Protein AF-R8W191-F1 (afdb_monomer_lite)

Secondary structure (DSSP, 8-state):
-PPPPHHHHHHHHHHHHHHHTPEEEEE-TTSS-EEEEEPPPHHHHHHHHHHHHHHHTTSS-HHHHHHHHHHHH-GGGG-HHHHHHTT--SGGGHHHHHS-HHHHHHHHHHHHHHTTSS--SS--------------------------

Radius of gyration: 24.03 Å; chains: 1; bounding box: 56×83×47 Å

Structure (mmCIF, N/CA/C/O backbone):
data_AF-R8W191-F1
#
_entry.id   AF-R8W191-F1
#
loop_
_atom_site.group_PDB
_atom_site.id
_atom_site.type_symbol
_atom_site.label_atom_id
_atom_site.label_alt_id
_atom_site.label_comp_id
_atom_site.label_asym_id
_atom_site.label_entity_id
_atom_site.label_seq_id
_atom_site.pdbx_PDB_ins_code
_atom_site.Cartn_x
_atom_site.Cartn_y
_atom_site.Cartn_z
_atom_site.occupancy
_atom_site.B_iso_or_equiv
_atom_site.auth_seq_id
_atom_site.auth_comp_id
_atom_site.auth_asym_id
_atom_site.auth_atom_id
_atom_site.pdbx_PDB_model_num
ATOM 1 N N . MET A 1 1 ? 33.798 -3.685 -18.010 1.00 43.06 1 MET A N 1
ATOM 2 C CA . MET A 1 1 ? 32.327 -3.651 -17.872 1.00 43.06 1 MET A CA 1
ATOM 3 C C . MET A 1 1 ? 31.751 -4.012 -19.230 1.00 43.06 1 MET A C 1
ATOM 5 O O . MET A 1 1 ? 32.080 -3.329 -20.189 1.00 43.06 1 MET A O 1
ATOM 9 N N . ALA A 1 2 ? 31.022 -5.122 -19.345 1.00 68.88 2 ALA A N 1
ATOM 10 C CA . ALA A 1 2 ? 30.381 -5.506 -20.603 1.00 68.88 2 ALA A CA 1
ATOM 11 C C . ALA A 1 2 ? 29.135 -4.637 -20.837 1.00 68.88 2 ALA A C 1
ATOM 13 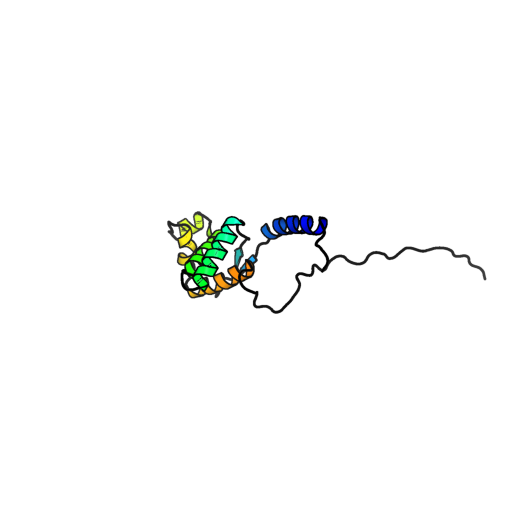O O . ALA A 1 2 ? 28.427 -4.304 -19.886 1.00 68.88 2 ALA A O 1
ATOM 14 N N . GLN A 1 3 ? 28.892 -4.244 -22.086 1.00 72.88 3 GLN A N 1
ATOM 15 C CA . GLN A 1 3 ? 27.701 -3.492 -22.470 1.00 72.88 3 GLN A CA 1
ATOM 16 C C . GLN A 1 3 ? 26.518 -4.460 -22.586 1.00 72.88 3 GLN A C 1
ATOM 18 O O . GLN A 1 3 ? 26.664 -5.552 -23.130 1.00 72.88 3 GLN A O 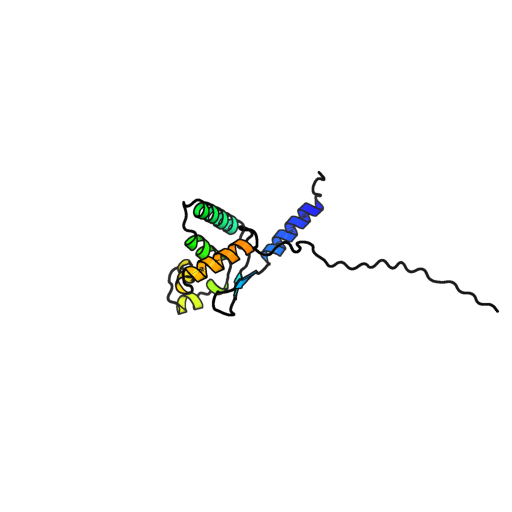1
ATOM 23 N N . ILE A 1 4 ? 25.355 -4.077 -22.055 1.00 77.12 4 ILE A N 1
ATOM 24 C CA . ILE A 1 4 ? 24.130 -4.870 -22.198 1.00 77.12 4 ILE A CA 1
ATOM 25 C C . ILE A 1 4 ? 23.807 -5.056 -23.690 1.00 77.12 4 ILE A C 1
ATOM 27 O O . ILE A 1 4 ? 23.850 -4.090 -24.455 1.00 77.12 4 ILE A O 1
ATOM 31 N N . SER A 1 5 ? 23.526 -6.291 -24.111 1.00 81.56 5 SER A N 1
ATOM 32 C CA . SER A 1 5 ? 23.177 -6.579 -25.504 1.00 81.56 5 SER A CA 1
ATOM 33 C C . SER A 1 5 ? 21.774 -6.065 -25.837 1.00 81.56 5 SER A C 1
ATOM 35 O O . SER A 1 5 ? 20.931 -5.879 -24.956 1.00 81.56 5 SER A O 1
ATOM 37 N N . PHE A 1 6 ? 21.509 -5.845 -27.126 1.00 79.19 6 PHE A N 1
ATOM 38 C CA . PHE A 1 6 ? 20.178 -5.463 -27.599 1.00 79.19 6 PHE A CA 1
ATOM 39 C C . PHE A 1 6 ? 19.119 -6.502 -27.198 1.00 79.19 6 PHE A C 1
ATOM 41 O O . PHE A 1 6 ? 18.071 -6.135 -26.672 1.00 79.19 6 PHE A O 1
ATOM 48 N N . ASP A 1 7 ? 19.438 -7.790 -27.323 1.00 76.31 7 ASP A N 1
ATOM 49 C CA . ASP A 1 7 ? 18.540 -8.880 -26.928 1.00 76.31 7 ASP A CA 1
ATOM 50 C C . ASP A 1 7 ? 18.242 -8.865 -25.424 1.00 76.31 7 ASP A C 1
ATOM 52 O O . AS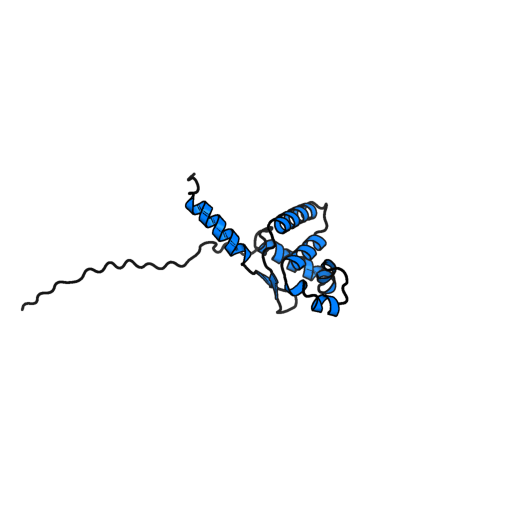P A 1 7 ? 17.097 -9.055 -25.016 1.00 76.31 7 ASP A O 1
ATOM 56 N N . ALA A 1 8 ? 19.230 -8.529 -24.587 1.00 75.62 8 ALA A N 1
ATOM 57 C CA . ALA A 1 8 ? 19.020 -8.361 -23.150 1.00 75.62 8 ALA A CA 1
ATOM 58 C C . ALA A 1 8 ? 18.130 -7.146 -22.818 1.00 75.62 8 ALA A C 1
ATOM 60 O O . ALA A 1 8 ? 17.375 -7.177 -21.844 1.00 75.62 8 ALA A O 1
ATOM 61 N N . LEU A 1 9 ? 18.161 -6.077 -23.624 1.00 74.56 9 LEU A N 1
ATOM 62 C CA . LEU A 1 9 ? 17.249 -4.934 -23.477 1.00 74.56 9 LEU A CA 1
ATOM 63 C C . LEU A 1 9 ? 15.817 -5.275 -23.910 1.00 74.56 9 LEU A C 1
ATOM 65 O O . LEU A 1 9 ? 14.862 -4.861 -23.247 1.00 74.56 9 LEU A O 1
ATOM 69 N N . VAL A 1 10 ? 15.657 -6.052 -24.981 1.00 75.19 10 VAL A N 1
ATOM 70 C CA . VAL A 1 10 ? 14.346 -6.545 -25.429 1.00 75.19 10 VAL A CA 1
ATOM 71 C C . VAL A 1 10 ? 13.757 -7.512 -24.397 1.00 75.19 10 VAL A C 1
ATOM 73 O O . VAL A 1 10 ? 12.596 -7.357 -24.015 1.00 75.19 10 VAL A O 1
ATOM 76 N N . ALA A 1 11 ? 14.566 -8.421 -23.848 1.00 72.50 11 ALA A N 1
ATOM 77 C CA . ALA A 1 11 ? 14.166 -9.304 -22.754 1.00 72.50 11 ALA A CA 1
ATOM 78 C C . ALA A 1 11 ? 13.748 -8.516 -21.500 1.00 72.50 11 ALA A C 1
ATOM 80 O O . ALA A 1 11 ? 12.725 -8.823 -20.892 1.00 72.50 11 ALA A O 1
ATOM 81 N N . LYS A 1 12 ? 14.451 -7.423 -21.158 1.00 70.38 12 LYS A N 1
ATOM 82 C CA . LYS A 1 12 ? 14.037 -6.524 -20.063 1.00 70.38 12 LYS A CA 1
ATOM 83 C C . LYS A 1 12 ? 12.665 -5.892 -20.286 1.00 70.38 12 LYS A C 1
ATOM 85 O O . LYS A 1 12 ? 11.954 -5.643 -19.314 1.00 7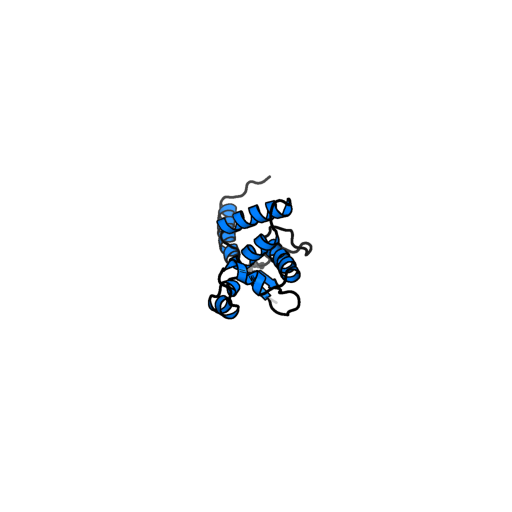0.38 12 LYS A O 1
ATOM 90 N N . ARG A 1 13 ? 12.280 -5.608 -21.532 1.00 69.25 13 ARG A N 1
ATOM 91 C CA . ARG A 1 13 ? 10.938 -5.095 -21.841 1.00 69.25 13 ARG A CA 1
ATOM 92 C C . ARG A 1 13 ? 9.872 -6.165 -21.610 1.00 69.25 13 ARG A C 1
ATOM 94 O O . ARG A 1 13 ? 8.882 -5.871 -20.950 1.00 69.25 13 ARG A O 1
ATOM 101 N N . ALA A 1 14 ? 10.100 -7.384 -22.094 1.00 66.62 14 ALA A N 1
ATOM 102 C CA . ALA A 1 14 ? 9.187 -8.506 -21.877 1.00 66.62 14 ALA A CA 1
ATOM 103 C C . ALA A 1 14 ? 9.038 -8.839 -20.379 1.00 66.62 14 ALA A C 1
ATOM 105 O O . ALA A 1 14 ? 7.923 -9.024 -19.894 1.00 66.62 14 ALA A O 1
ATOM 106 N N . GLN A 1 15 ? 10.140 -8.795 -19.621 1.00 60.03 15 GLN A N 1
ATOM 107 C CA . GLN A 1 15 ? 10.127 -8.980 -18.169 1.00 60.03 15 GLN A CA 1
ATOM 108 C C . GLN A 1 15 ? 9.265 -7.928 -17.462 1.00 60.03 15 GLN A C 1
ATOM 110 O O . GLN A 1 15 ? 8.490 -8.267 -16.576 1.00 60.03 15 GLN A O 1
ATOM 115 N N . ARG A 1 16 ? 9.328 -6.655 -17.881 1.00 61.03 16 ARG A N 1
ATOM 116 C CA . ARG A 1 16 ? 8.474 -5.596 -17.311 1.00 61.03 16 ARG A CA 1
ATOM 117 C C . ARG A 1 16 ? 6.984 -5.848 -17.538 1.00 61.03 16 ARG A C 1
ATOM 119 O O . ARG A 1 16 ? 6.177 -5.508 -16.675 1.00 61.03 16 ARG A O 1
ATOM 126 N N . GLU A 1 17 ? 6.609 -6.419 -18.680 1.00 61.16 17 GLU A N 1
ATOM 127 C CA . GLU A 1 17 ? 5.213 -6.769 -18.962 1.00 61.16 17 GLU A CA 1
ATOM 128 C C . GLU A 1 17 ? 4.752 -7.986 -18.151 1.00 61.16 17 GLU A C 1
ATOM 130 O O . GLU A 1 17 ? 3.641 -7.966 -17.617 1.00 61.16 17 GLU A O 1
ATOM 135 N N . ALA A 1 18 ? 5.613 -8.992 -17.978 1.00 60.66 18 ALA A N 1
ATOM 136 C CA . ALA A 1 18 ? 5.349 -10.142 -17.113 1.00 60.66 18 ALA A CA 1
ATOM 137 C C . ALA A 1 18 ? 5.253 -9.739 -15.629 1.00 60.66 18 ALA A C 1
ATOM 139 O O . ALA A 1 18 ? 4.332 -10.151 -14.925 1.00 60.66 18 ALA A O 1
ATOM 140 N N . ASP A 1 19 ? 6.131 -8.849 -15.165 1.00 60.12 19 ASP A N 1
ATOM 141 C CA . ASP A 1 19 ? 6.121 -8.327 -13.797 1.00 60.12 19 ASP A CA 1
ATOM 142 C C . ASP A 1 19 ? 4.850 -7.533 -13.482 1.00 60.12 19 ASP A C 1
ATOM 144 O O . ASP A 1 19 ? 4.414 -7.506 -12.331 1.00 60.12 19 ASP A O 1
ATOM 148 N N . ARG A 1 20 ? 4.226 -6.903 -14.486 1.00 60.69 20 ARG A N 1
ATOM 149 C CA . ARG A 1 20 ? 2.930 -6.222 -14.329 1.00 60.69 20 ARG A CA 1
ATOM 150 C C . ARG A 1 20 ? 1.803 -7.201 -13.983 1.00 60.69 20 ARG A C 1
ATOM 152 O O . ARG A 1 20 ? 0.828 -6.805 -13.354 1.00 60.69 20 ARG A O 1
ATOM 159 N N . LEU A 1 21 ? 1.933 -8.465 -14.384 1.00 63.44 21 LEU A N 1
ATOM 160 C CA . LEU A 1 21 ? 0.976 -9.531 -14.078 1.00 63.44 21 LEU A CA 1
ATOM 161 C C . LEU A 1 21 ? 1.265 -10.212 -12.734 1.00 63.44 21 LEU A C 1
ATOM 163 O O . LEU A 1 21 ? 0.439 -10.993 -12.260 1.00 63.44 21 LEU A O 1
ATOM 167 N N . LYS A 1 22 ? 2.412 -9.924 -12.104 1.00 71.88 22 LYS A N 1
ATOM 168 C CA . LYS A 1 22 ? 2.786 -10.511 -10.818 1.00 71.88 22 LYS A CA 1
ATOM 169 C C . LYS A 1 22 ? 1.840 -10.012 -9.726 1.00 71.88 22 LYS A C 1
ATOM 171 O O . LYS A 1 22 ? 1.695 -8.809 -9.504 1.00 71.88 22 LYS A O 1
ATOM 176 N N . VAL A 1 23 ? 1.207 -10.963 -9.046 1.00 82.31 23 VAL A N 1
ATOM 177 C CA . VAL A 1 23 ? 0.325 -10.717 -7.903 1.00 82.31 23 VAL A CA 1
ATOM 178 C C . VAL A 1 23 ? 1.085 -11.072 -6.628 1.00 82.31 23 VAL A C 1
ATOM 180 O O . VAL A 1 23 ? 1.566 -12.195 -6.486 1.00 82.31 23 VAL A O 1
ATOM 183 N N . GLY A 1 24 ? 1.222 -10.114 -5.721 1.00 83.88 24 GLY A N 1
ATOM 184 C CA . GLY A 1 24 ? 1.705 -10.307 -4.360 1.00 83.88 24 GLY A CA 1
ATOM 185 C C . GLY A 1 24 ? 0.556 -10.617 -3.409 1.00 83.88 24 GLY A C 1
ATOM 186 O O . GLY A 1 24 ? -0.582 -10.206 -3.639 1.00 83.88 24 GLY A O 1
ATOM 187 N N . LYS A 1 25 ? 0.856 -11.343 -2.333 1.00 89.81 25 LYS A N 1
ATOM 188 C CA . LYS A 1 25 ? -0.069 -11.564 -1.220 1.00 89.81 25 LYS A CA 1
ATOM 189 C C . LYS A 1 25 ? 0.390 -10.704 -0.053 1.00 89.81 25 LYS A C 1
ATOM 191 O O . LYS A 1 25 ? 1.508 -10.890 0.417 1.00 89.81 25 LYS A O 1
ATOM 196 N N . ILE A 1 26 ? -0.450 -9.774 0.381 1.00 90.00 26 ILE A N 1
ATOM 197 C CA . ILE A 1 26 ? -0.199 -8.945 1.560 1.00 90.00 26 ILE A CA 1
ATOM 198 C C . ILE A 1 26 ? -1.028 -9.527 2.707 1.00 90.00 26 ILE A C 1
ATOM 200 O O . ILE A 1 26 ? -2.258 -9.481 2.623 1.00 90.00 26 ILE A O 1
ATOM 204 N N . PRO A 1 27 ? -0.404 -10.139 3.727 1.00 89.19 27 PRO A N 1
ATOM 205 C CA . PRO A 1 27 ? -1.137 -10.712 4.849 1.00 89.19 27 PRO A CA 1
ATOM 206 C C . PRO A 1 27 ? -1.823 -9.604 5.649 1.00 89.19 27 PRO A C 1
ATOM 208 O O . PRO A 1 27 ? -1.286 -8.504 5.774 1.00 89.19 27 PRO A O 1
ATOM 211 N N . VAL A 1 28 ? -3.002 -9.892 6.201 1.00 90.56 28 VAL A N 1
ATOM 212 C CA . VAL A 1 28 ? -3.689 -8.983 7.124 1.00 90.56 28 VAL A CA 1
ATOM 213 C C . VAL A 1 28 ? -3.336 -9.399 8.560 1.00 90.56 28 VAL A C 1
ATOM 215 O O . VAL A 1 28 ? -3.756 -10.473 9.004 1.00 90.56 28 VAL A O 1
ATOM 218 N N . PRO A 1 29 ? -2.566 -8.581 9.305 1.00 85.94 29 PRO A N 1
ATOM 219 C CA . PRO A 1 29 ? -2.177 -8.876 10.681 1.00 85.94 29 PRO A CA 1
ATOM 220 C C . PRO A 1 29 ? -3.363 -9.250 11.575 1.00 85.94 29 PRO A C 1
ATOM 222 O O . PRO A 1 29 ? -4.401 -8.595 11.559 1.00 85.94 29 PRO A O 1
ATOM 225 N N . GLY A 1 30 ? -3.198 -10.298 12.385 1.00 83.19 30 GLY A N 1
ATOM 226 C CA . GLY A 1 30 ? -4.245 -10.771 13.298 1.00 83.19 30 GLY A CA 1
ATOM 227 C C . GLY A 1 30 ? -5.318 -11.654 12.650 1.00 83.19 30 GLY A C 1
ATOM 228 O O . GLY A 1 30 ? -6.228 -12.093 13.349 1.00 83.19 30 GLY A O 1
ATOM 229 N N . THR A 1 31 ? -5.197 -11.960 11.356 1.00 85.69 31 THR A N 1
ATOM 230 C CA . THR A 1 31 ? -6.068 -12.899 10.633 1.00 85.69 31 THR A CA 1
ATOM 231 C C . THR A 1 31 ? -5.235 -13.904 9.831 1.00 85.69 31 THR A C 1
ATOM 233 O O . THR A 1 31 ? -4.037 -13.707 9.637 1.00 85.69 31 THR A O 1
ATOM 236 N N . GLU A 1 32 ? -5.862 -14.981 9.353 1.00 84.19 32 GLU A N 1
ATOM 237 C CA . GLU A 1 32 ? -5.252 -15.899 8.372 1.00 84.19 32 GLU A CA 1
ATOM 238 C C . GLU A 1 32 ? -5.498 -15.446 6.917 1.00 84.19 32 GLU A C 1
ATOM 240 O O . GLU A 1 32 ? -5.126 -16.137 5.965 1.00 84.19 32 GLU A O 1
ATOM 245 N N . ASP A 1 33 ? -6.114 -14.274 6.739 1.00 88.50 33 ASP A N 1
ATOM 246 C CA . ASP A 1 33 ? -6.492 -13.730 5.443 1.00 88.50 33 ASP A CA 1
ATOM 247 C C . ASP A 1 33 ? -5.361 -12.905 4.810 1.00 88.50 33 ASP A C 1
ATOM 249 O O . ASP A 1 33 ? -4.456 -12.379 5.466 1.00 88.50 33 ASP A O 1
ATOM 253 N N . TYR A 1 34 ? -5.422 -12.771 3.486 1.00 89.38 34 TYR A N 1
ATOM 254 C CA . TYR A 1 34 ? -4.485 -11.968 2.707 1.00 89.38 34 TYR A CA 1
ATOM 255 C C . TYR A 1 34 ? -5.200 -11.207 1.593 1.00 89.38 34 TYR A C 1
ATOM 257 O O . TYR A 1 34 ? -6.198 -11.665 1.031 1.00 89.38 34 TYR A O 1
ATOM 265 N N . LEU A 1 35 ? -4.638 -10.059 1.226 1.00 88.25 35 LEU A N 1
ATOM 266 C CA . LEU A 1 35 ? -5.048 -9.287 0.063 1.00 88.25 35 LEU A CA 1
ATOM 267 C C . LEU A 1 35 ? -4.166 -9.617 -1.137 1.00 88.25 35 LEU A C 1
ATOM 269 O O . LEU A 1 35 ? -2.940 -9.697 -1.038 1.00 88.25 35 LEU A O 1
ATOM 273 N N . LEU A 1 36 ? -4.802 -9.794 -2.291 1.00 88.56 36 LEU A N 1
ATOM 274 C CA . LEU A 1 36 ? -4.119 -9.933 -3.569 1.00 88.56 36 LEU A CA 1
ATOM 275 C C . LEU A 1 36 ? -3.810 -8.546 -4.118 1.00 88.56 36 LEU A C 1
ATOM 277 O O . LEU A 1 36 ? -4.724 -7.792 -4.451 1.00 88.56 36 LEU A O 1
ATOM 281 N N . CYS A 1 37 ? -2.527 -8.229 -4.252 1.00 88.88 37 CYS A N 1
ATOM 282 C CA . CYS A 1 37 ? -2.078 -6.923 -4.707 1.00 88.88 37 CYS A CA 1
ATOM 283 C C . CYS A 1 37 ? -1.235 -7.053 -5.981 1.00 88.88 37 CYS A C 1
ATOM 285 O O . CYS A 1 37 ? -0.367 -7.912 -6.103 1.00 88.88 37 CYS A O 1
ATOM 287 N N . ARG A 1 38 ? -1.511 -6.208 -6.968 1.00 87.62 38 ARG A N 1
ATOM 288 C CA . ARG A 1 38 ? -0.832 -6.149 -8.265 1.00 87.62 38 ARG A CA 1
ATOM 289 C C . ARG A 1 38 ? 0.035 -4.908 -8.340 1.00 87.62 38 ARG A C 1
ATOM 291 O O . ARG A 1 38 ? -0.211 -3.923 -7.646 1.00 87.62 38 ARG A O 1
ATOM 298 N N . LYS A 1 39 ? 1.040 -4.935 -9.216 1.00 86.50 39 LYS A N 1
ATOM 299 C CA . LYS A 1 39 ? 1.807 -3.722 -9.505 1.00 86.50 39 LYS A CA 1
ATOM 300 C C . LYS A 1 39 ? 0.889 -2.675 -10.156 1.00 86.50 39 LYS A C 1
ATOM 302 O O . LYS A 1 39 ? 0.236 -2.986 -11.154 1.00 86.50 39 LYS A O 1
ATOM 307 N N . PRO A 1 40 ? 0.852 -1.440 -9.628 1.00 84.75 40 PRO A N 1
ATOM 308 C CA . PRO A 1 40 ? 0.075 -0.365 -10.222 1.00 84.75 40 PRO A CA 1
ATOM 309 C C . PRO A 1 40 ? 0.721 0.093 -11.540 1.00 84.75 40 PRO A C 1
ATOM 311 O O . PRO A 1 40 ? 1.827 -0.320 -11.898 1.00 84.75 40 PRO A O 1
ATOM 314 N N . THR A 1 41 ? 0.032 0.963 -12.283 1.00 84.69 41 THR A N 1
ATOM 315 C CA . THR A 1 41 ? 0.583 1.555 -13.513 1.00 84.69 41 THR A CA 1
ATOM 316 C C . THR A 1 41 ? 1.868 2.334 -13.223 1.00 84.69 41 THR A C 1
ATOM 318 O O . THR A 1 41 ? 2.048 2.846 -12.121 1.00 84.69 41 THR A O 1
ATOM 321 N N . GLU A 1 42 ? 2.756 2.476 -14.212 1.00 82.88 42 GLU A N 1
ATOM 322 C CA . GLU A 1 42 ? 4.039 3.174 -14.021 1.00 82.88 42 GLU A CA 1
ATOM 323 C C . GLU A 1 42 ? 3.855 4.608 -13.499 1.00 82.88 42 GLU A C 1
ATOM 325 O O . GLU A 1 42 ? 4.552 5.021 -12.577 1.00 82.88 42 GLU A O 1
ATOM 330 N N . GLY A 1 43 ? 2.852 5.338 -14.001 1.00 86.31 43 GLY A N 1
ATOM 331 C CA . GLY A 1 43 ? 2.527 6.676 -13.500 1.00 86.31 43 GLY A CA 1
ATOM 332 C C . GLY A 1 43 ? 2.129 6.680 -12.021 1.00 86.31 43 GLY A C 1
ATOM 333 O O . GLY A 1 43 ? 2.622 7.502 -11.253 1.00 86.31 43 GLY A O 1
ATOM 334 N N . LYS A 1 44 ? 1.294 5.725 -11.596 1.00 88.19 44 LYS A N 1
ATOM 335 C CA . LYS A 1 44 ? 0.871 5.605 -10.195 1.00 88.19 44 LYS A CA 1
ATOM 336 C C . LYS A 1 44 ? 1.996 5.090 -9.297 1.00 88.19 44 LYS A C 1
ATOM 338 O O . LYS A 1 44 ? 2.109 5.528 -8.161 1.00 88.19 44 LYS A O 1
ATOM 343 N N . MET A 1 45 ? 2.858 4.217 -9.813 1.00 88.44 45 MET A N 1
ATOM 344 C CA . MET A 1 45 ? 4.063 3.759 -9.125 1.00 88.44 45 MET A CA 1
ATOM 345 C C . MET A 1 45 ? 5.026 4.921 -8.854 1.00 88.44 45 MET A C 1
ATOM 347 O O . MET A 1 45 ? 5.510 5.051 -7.734 1.00 88.44 45 MET A O 1
ATOM 351 N N . MET A 1 46 ? 5.266 5.785 -9.845 1.00 90.06 46 MET A N 1
ATOM 352 C CA . MET A 1 46 ? 6.113 6.974 -9.684 1.00 90.06 46 MET A CA 1
ATOM 353 C C . MET A 1 46 ? 5.519 7.973 -8.689 1.00 90.06 46 MET A C 1
ATOM 355 O O . MET A 1 46 ? 6.239 8.505 -7.846 1.00 90.06 46 MET A O 1
ATOM 359 N N . ASP A 1 47 ? 4.209 8.203 -8.761 1.00 93.06 47 ASP A N 1
ATOM 360 C CA . ASP A 1 47 ? 3.493 9.070 -7.827 1.00 93.06 47 ASP A CA 1
ATOM 361 C C . ASP A 1 47 ? 3.546 8.535 -6.382 1.00 93.06 47 ASP A C 1
ATOM 363 O O . ASP A 1 47 ? 3.924 9.265 -5.463 1.00 93.06 47 ASP A O 1
ATOM 367 N N . LEU A 1 48 ? 3.265 7.242 -6.178 1.00 92.44 48 LEU A N 1
ATOM 368 C CA . LEU A 1 48 ? 3.393 6.583 -4.874 1.00 92.44 48 LEU A CA 1
ATOM 369 C C . LEU A 1 48 ? 4.825 6.660 -4.340 1.00 92.44 48 LEU A C 1
ATOM 371 O O . LEU A 1 48 ? 5.019 6.972 -3.169 1.00 92.44 48 LEU A O 1
ATOM 375 N N . TYR A 1 49 ? 5.829 6.425 -5.188 1.00 91.75 49 TYR A N 1
ATOM 376 C CA . TYR A 1 49 ? 7.232 6.527 -4.794 1.00 91.75 49 TYR A CA 1
ATOM 377 C C . TYR A 1 49 ? 7.606 7.953 -4.367 1.00 91.75 49 TYR A C 1
ATOM 379 O O . TYR A 1 49 ? 8.222 8.146 -3.320 1.00 91.75 49 TYR A O 1
ATOM 387 N N . GLY A 1 50 ? 7.196 8.968 -5.133 1.00 92.44 50 GLY A N 1
ATOM 388 C CA . GLY A 1 50 ? 7.442 10.370 -4.794 1.00 92.44 50 GLY A CA 1
ATOM 389 C C . GLY A 1 50 ? 6.822 10.761 -3.451 1.00 92.44 50 GLY A C 1
ATOM 390 O O . GLY A 1 50 ? 7.496 11.353 -2.603 1.00 92.44 50 GLY A O 1
ATOM 391 N N . ARG A 1 51 ? 5.564 10.370 -3.218 1.00 93.19 51 ARG A N 1
ATOM 392 C CA . ARG A 1 51 ? 4.868 10.636 -1.951 1.00 93.19 51 ARG A CA 1
ATOM 393 C C . ARG A 1 51 ? 5.454 9.843 -0.783 1.00 93.19 51 ARG A C 1
ATOM 395 O O . ARG A 1 51 ? 5.616 10.406 0.297 1.00 93.19 51 ARG A O 1
ATOM 402 N N . PHE A 1 52 ? 5.855 8.591 -1.000 1.00 92.75 52 PHE A N 1
ATOM 403 C CA . PHE A 1 52 ? 6.564 7.781 -0.007 1.00 92.75 52 PHE A CA 1
ATOM 404 C C . PHE A 1 52 ? 7.874 8.448 0.437 1.00 92.75 52 PHE A C 1
ATOM 406 O O . PHE A 1 52 ? 8.141 8.566 1.632 1.00 92.75 52 PHE A O 1
ATOM 413 N N . GLN A 1 53 ? 8.669 8.957 -0.508 1.00 91.12 53 GLN A N 1
ATOM 414 C CA . GLN A 1 53 ? 9.924 9.649 -0.204 1.00 91.12 53 GLN A CA 1
ATOM 415 C C . GLN A 1 53 ? 9.700 10.971 0.548 1.00 91.12 53 GLN A C 1
ATOM 417 O O . GLN A 1 53 ? 10.457 11.286 1.471 1.00 91.12 53 GLN A O 1
ATOM 422 N N . ALA A 1 54 ? 8.654 11.728 0.202 1.00 91.19 54 ALA A N 1
ATOM 423 C CA . ALA A 1 54 ? 8.258 12.926 0.943 1.00 91.19 54 ALA A CA 1
ATOM 424 C C . ALA A 1 54 ? 7.833 12.591 2.385 1.00 91.19 54 ALA A C 1
ATOM 426 O O . ALA A 1 54 ? 8.325 13.201 3.336 1.00 91.19 54 ALA A O 1
ATOM 427 N N . ALA A 1 55 ? 7.003 11.559 2.563 1.00 89.94 55 ALA A N 1
ATOM 428 C CA . ALA A 1 55 ? 6.589 11.077 3.879 1.00 89.94 55 ALA A CA 1
ATOM 429 C C . ALA A 1 55 ? 7.786 10.622 4.728 1.00 89.94 55 ALA A C 1
ATOM 431 O O . ALA A 1 55 ? 7.929 11.035 5.877 1.00 89.94 55 ALA A O 1
ATOM 432 N N . ARG A 1 56 ? 8.722 9.868 4.139 1.00 85.44 56 ARG A N 1
ATOM 433 C CA . ARG A 1 56 ? 9.965 9.443 4.802 1.00 85.44 56 ARG A CA 1
ATOM 434 C C . ARG A 1 56 ? 10.868 10.615 5.203 1.00 85.44 56 ARG A C 1
ATOM 436 O O . ARG A 1 56 ? 11.616 10.507 6.170 1.00 85.44 56 ARG A O 1
ATOM 443 N N . SER A 1 57 ? 10.795 11.727 4.476 1.00 85.62 57 SER A N 1
ATOM 444 C CA . SER A 1 57 ? 11.532 12.961 4.777 1.00 85.62 57 SER A CA 1
ATOM 445 C C . SER A 1 57 ? 10.818 13.845 5.813 1.00 85.62 57 SER A C 1
ATOM 447 O O . SER A 1 57 ? 11.307 14.927 6.131 1.00 85.62 57 SER A O 1
ATOM 449 N N . GLY A 1 58 ? 9.670 13.401 6.339 1.00 81.88 58 GLY A N 1
ATOM 450 C CA . GLY A 1 58 ? 8.881 14.098 7.356 1.00 81.88 58 GLY A CA 1
ATOM 451 C C . GLY A 1 58 ? 7.967 15.201 6.817 1.00 81.88 58 GLY A C 1
ATOM 452 O O . GLY A 1 58 ? 7.405 15.952 7.608 1.00 81.88 58 GLY A O 1
ATOM 453 N N . THR A 1 59 ? 7.815 15.327 5.494 1.00 73.00 59 THR A N 1
ATOM 454 C CA . THR A 1 59 ? 6.990 16.371 4.855 1.00 73.00 59 THR A CA 1
ATOM 455 C C . THR A 1 59 ? 5.667 15.852 4.289 1.00 73.00 59 THR A C 1
ATOM 457 O O . THR A 1 59 ? 4.887 16.637 3.753 1.00 73.00 59 THR A O 1
ATOM 460 N N . GLY A 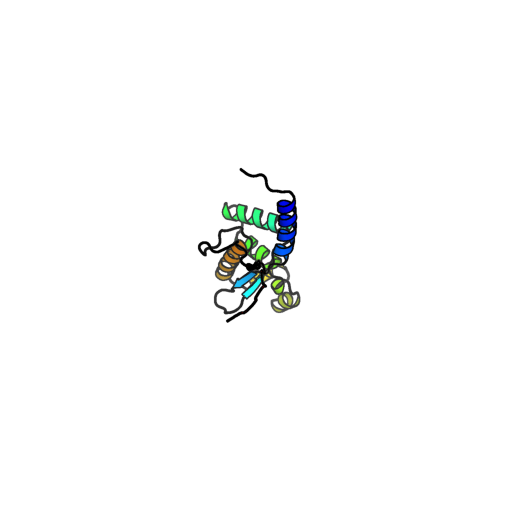1 60 ? 5.395 14.551 4.409 1.00 81.19 60 GLY A N 1
ATOM 461 C CA . GLY A 1 60 ? 4.161 13.909 3.951 1.00 81.19 60 GLY A CA 1
ATOM 462 C C . GLY A 1 60 ? 3.574 12.949 4.986 1.00 81.19 60 GLY A C 1
ATOM 463 O O . GLY A 1 60 ? 4.225 12.617 5.974 1.00 81.19 60 GLY A O 1
ATOM 464 N N . ASP A 1 61 ? 2.348 12.490 4.734 1.00 89.38 61 ASP A N 1
ATOM 465 C CA . ASP A 1 61 ? 1.635 11.535 5.586 1.00 89.38 61 ASP A CA 1
ATOM 466 C C . ASP A 1 61 ? 1.811 10.108 5.052 1.00 89.38 61 ASP A C 1
ATOM 468 O O . ASP A 1 61 ? 1.268 9.751 4.006 1.00 89.38 61 ASP A O 1
ATOM 472 N N . ILE A 1 62 ? 2.583 9.287 5.768 1.00 90.25 62 ILE A N 1
ATOM 473 C CA . ILE A 1 62 ? 2.867 7.911 5.351 1.00 90.25 62 ILE A CA 1
ATOM 474 C C . ILE A 1 62 ? 1.602 7.050 5.295 1.00 90.25 62 ILE A C 1
ATOM 476 O O . ILE A 1 62 ? 1.479 6.229 4.389 1.00 90.25 62 ILE A O 1
ATOM 480 N N . LEU A 1 63 ? 0.639 7.263 6.197 1.00 90.75 63 LEU A N 1
ATOM 481 C CA . LEU A 1 63 ? -0.580 6.459 6.261 1.00 90.75 63 LEU A CA 1
ATOM 482 C C . LEU A 1 63 ? -1.485 6.735 5.063 1.00 90.75 63 LEU A C 1
ATOM 484 O O . LEU A 1 63 ? -2.052 5.799 4.509 1.00 90.75 63 LEU A O 1
ATOM 488 N N . GLN A 1 64 ? -1.548 7.982 4.596 1.00 91.44 64 GLN A N 1
ATOM 489 C CA . GLN A 1 64 ? -2.265 8.313 3.360 1.00 91.44 64 GLN A CA 1
ATOM 490 C C . GLN A 1 64 ? -1.619 7.673 2.125 1.00 91.44 64 GLN A C 1
ATOM 492 O O . GLN A 1 64 ? -2.318 7.246 1.205 1.00 91.44 64 GLN A O 1
ATOM 497 N N . VAL A 1 65 ? -0.284 7.590 2.083 1.00 93.50 65 VAL A N 1
ATOM 498 C CA . VAL A 1 65 ? 0.425 6.906 0.986 1.00 93.50 65 VAL A CA 1
ATOM 499 C C . VAL A 1 65 ? 0.164 5.403 1.027 1.00 93.50 65 VAL A C 1
ATOM 501 O O . VAL A 1 65 ? -0.020 4.789 -0.022 1.00 93.50 65 VAL A O 1
ATOM 504 N N . VAL A 1 66 ? 0.120 4.818 2.224 1.00 93.06 66 VAL A N 1
ATOM 505 C CA . VAL A 1 66 ? -0.230 3.410 2.426 1.00 93.06 66 VAL A CA 1
ATOM 506 C C . VAL A 1 66 ? -1.661 3.126 1.975 1.00 93.06 66 VAL A C 1
ATOM 508 O O . VAL A 1 66 ? -1.861 2.172 1.228 1.00 93.06 66 VAL A O 1
ATOM 511 N N . ASP A 1 67 ? -2.637 3.953 2.355 1.00 93.25 67 ASP A N 1
ATOM 512 C CA . ASP A 1 67 ? -4.042 3.759 1.970 1.00 93.25 67 ASP A CA 1
ATOM 513 C C . ASP A 1 67 ? -4.227 3.797 0.465 1.00 93.25 67 ASP A C 1
ATOM 515 O O . ASP A 1 67 ? -4.839 2.902 -0.116 1.00 93.25 67 ASP A O 1
ATOM 519 N N . ASP A 1 68 ? -3.659 4.819 -0.174 1.00 92.81 68 ASP A N 1
ATOM 520 C CA . ASP A 1 68 ? -3.716 4.963 -1.620 1.00 92.81 68 ASP A CA 1
ATOM 521 C C . ASP A 1 68 ? -2.990 3.798 -2.309 1.00 92.81 68 ASP A C 1
ATOM 523 O O . ASP A 1 68 ? -3.490 3.228 -3.280 1.00 92.81 68 ASP A O 1
ATOM 527 N N . GLY A 1 69 ? -1.845 3.378 -1.770 1.00 92.62 69 GLY A N 1
ATOM 528 C CA . GLY A 1 69 ? -1.115 2.209 -2.239 1.00 92.62 69 GLY A CA 1
ATOM 529 C C . GLY A 1 69 ? -1.957 0.934 -2.178 1.00 92.62 69 GLY A C 1
ATOM 530 O O . GLY A 1 69 ? -2.106 0.256 -3.195 1.00 92.62 69 GLY A O 1
ATOM 531 N N . LEU A 1 70 ? -2.532 0.616 -1.018 1.00 92.25 70 LEU A N 1
ATOM 532 C CA . LEU A 1 70 ? -3.355 -0.578 -0.810 1.00 92.25 70 LEU A CA 1
ATOM 533 C C . LEU A 1 70 ? -4.610 -0.538 -1.684 1.00 92.25 70 LEU A C 1
ATOM 535 O O . LEU A 1 70 ? -4.898 -1.511 -2.379 1.00 92.25 70 LEU A O 1
ATOM 539 N N . TYR A 1 71 ? -5.306 0.599 -1.727 1.00 91.69 71 TYR A N 1
ATOM 540 C CA . TYR A 1 71 ? -6.500 0.768 -2.550 1.00 91.69 71 TYR A CA 1
ATOM 541 C C . TYR A 1 71 ? -6.207 0.511 -4.031 1.00 91.69 71 TYR A C 1
ATOM 543 O O . TYR A 1 71 ? -6.926 -0.238 -4.688 1.00 91.69 71 TYR A O 1
ATOM 551 N N . HIS A 1 72 ? -5.125 1.080 -4.569 1.00 91.00 72 HIS A N 1
ATOM 552 C CA . HIS A 1 72 ? -4.805 0.955 -5.991 1.00 91.00 72 HIS A CA 1
ATOM 553 C C . HIS A 1 72 ? -4.129 -0.358 -6.376 1.00 91.00 72 HIS A C 1
ATOM 555 O O . HIS A 1 72 ? -4.257 -0.779 -7.527 1.00 91.00 72 HIS A O 1
ATOM 561 N N . CYS A 1 73 ? -3.414 -1.000 -5.454 1.00 90.06 73 CYS A N 1
ATOM 562 C CA . CYS A 1 73 ? -2.749 -2.264 -5.738 1.00 90.06 73 CYS A CA 1
ATOM 563 C C . CYS A 1 73 ? -3.691 -3.457 -5.557 1.00 90.06 73 CYS A C 1
ATOM 565 O O . CYS A 1 73 ? -3.521 -4.451 -6.258 1.00 90.06 73 CYS A O 1
ATOM 567 N N . CYS A 1 74 ? -4.684 -3.387 -4.668 1.00 90.50 74 CYS A N 1
ATOM 568 C CA . CYS A 1 74 ? -5.504 -4.542 -4.312 1.00 90.50 74 CYS A CA 1
ATOM 569 C C . CYS A 1 74 ? -6.953 -4.359 -4.811 1.00 90.50 74 CYS A C 1
ATOM 571 O O . CYS A 1 74 ? -7.760 -3.651 -4.212 1.00 90.50 74 CYS A O 1
ATOM 573 N N . GLU A 1 75 ? -7.302 -5.024 -5.921 1.00 86.50 75 GLU A N 1
ATOM 574 C CA . GLU A 1 75 ? -8.601 -4.878 -6.617 1.00 86.50 75 GLU A CA 1
ATOM 575 C C . GLU A 1 75 ? -9.810 -5.205 -5.726 1.00 86.50 75 GLU A C 1
ATOM 577 O O . GLU A 1 75 ? -10.880 -4.624 -5.891 1.00 86.50 75 GLU A O 1
ATOM 582 N N . GLN A 1 76 ? -9.630 -6.090 -4.741 1.00 86.62 76 GLN A N 1
ATOM 583 C CA . GLN A 1 76 ? -10.665 -6.467 -3.773 1.00 86.62 76 GLN A CA 1
ATOM 584 C C . GLN A 1 76 ? -11.180 -5.264 -2.966 1.00 86.62 76 GLN A C 1
ATOM 586 O O . GLN A 1 76 ? -12.357 -5.216 -2.623 1.00 86.62 76 GLN A O 1
ATOM 591 N N . LEU A 1 77 ? -10.319 -4.276 -2.699 1.00 87.19 77 LEU A N 1
ATOM 592 C CA . LEU A 1 77 ? -10.678 -3.062 -1.960 1.00 87.19 77 LEU A CA 1
ATOM 593 C C . LEU A 1 77 ? -11.419 -2.037 -2.831 1.00 87.19 77 LEU A C 1
ATOM 595 O O . LEU A 1 77 ? -12.005 -1.094 -2.310 1.00 87.19 77 LEU A O 1
ATOM 599 N N . GLN A 1 78 ? -11.418 -2.213 -4.154 1.00 87.62 78 GLN A N 1
ATOM 600 C CA . GLN A 1 78 ? -12.092 -1.316 -5.095 1.00 87.62 78 GLN A CA 1
ATOM 601 C C . GLN A 1 78 ? -13.535 -1.748 -5.393 1.00 87.62 78 GLN A C 1
ATOM 603 O O . GLN A 1 78 ? -14.234 -1.051 -6.132 1.00 87.62 78 GLN A O 1
ATOM 608 N N . ASP A 1 79 ? -13.993 -2.878 -4.839 1.00 87.25 79 ASP A N 1
ATOM 609 C CA . ASP A 1 79 ? -15.327 -3.409 -5.115 1.00 87.25 79 ASP A CA 1
ATOM 610 C C . ASP A 1 79 ? -16.416 -2.423 -4.633 1.00 87.25 79 ASP A C 1
ATOM 612 O O . ASP A 1 79 ? -16.489 -2.102 -3.439 1.00 87.25 79 ASP A O 1
ATOM 616 N N . PRO A 1 80 ? -17.300 -1.937 -5.527 1.00 84.62 80 PRO A N 1
ATOM 617 C CA . PRO A 1 80 ? -18.379 -1.036 -5.140 1.00 84.62 80 PRO A CA 1
ATOM 618 C C . PRO A 1 80 ? -19.322 -1.650 -4.098 1.00 84.62 80 PRO A C 1
ATOM 620 O O . PRO A 1 80 ? -19.820 -0.914 -3.249 1.00 84.62 80 PRO A O 1
ATOM 623 N N . LYS A 1 81 ? -19.526 -2.974 -4.102 1.00 87.56 81 LYS A N 1
ATOM 624 C CA . LYS A 1 81 ? -20.356 -3.664 -3.104 1.00 87.56 81 LYS A CA 1
ATOM 625 C C . LYS A 1 81 ? -19.727 -3.625 -1.722 1.00 87.56 81 LYS A C 1
ATOM 627 O O . LYS A 1 81 ? -20.441 -3.444 -0.742 1.00 87.56 81 LYS A O 1
ATOM 632 N N . LEU A 1 82 ? -18.403 -3.783 -1.644 1.00 86.25 82 LEU A N 1
ATOM 633 C CA . LEU A 1 82 ? -17.670 -3.657 -0.386 1.00 86.25 82 LEU A CA 1
ATOM 634 C C . LEU A 1 82 ? -17.851 -2.247 0.170 1.00 86.25 82 LEU A C 1
ATOM 636 O O . LEU A 1 82 ? -18.234 -2.090 1.325 1.00 86.25 82 LEU A O 1
ATOM 640 N N . ARG A 1 83 ? -17.653 -1.234 -0.678 1.00 86.81 83 ARG A N 1
ATOM 641 C CA . ARG A 1 83 ? -17.796 0.173 -0.302 1.00 86.81 83 ARG A CA 1
ATOM 642 C C . ARG A 1 83 ? -19.211 0.522 0.174 1.00 86.81 83 ARG A C 1
ATOM 644 O O . ARG A 1 83 ? -19.361 1.220 1.174 1.00 86.81 83 ARG A O 1
ATOM 651 N N . GLU A 1 84 ? -20.239 0.024 -0.511 1.00 88.69 84 GLU A N 1
ATOM 652 C CA . GLU A 1 84 ? -21.635 0.176 -0.083 1.00 88.69 84 GLU A CA 1
ATOM 653 C C . GLU A 1 84 ? -21.901 -0.521 1.256 1.00 88.69 84 GLU A C 1
ATOM 655 O O . GLU A 1 84 ? -22.544 0.063 2.126 1.00 88.69 84 GLU A O 1
ATOM 660 N N . ALA A 1 85 ? -21.367 -1.731 1.454 1.00 88.94 85 ALA A N 1
ATOM 661 C CA . ALA A 1 85 ? -21.549 -2.498 2.685 1.00 88.94 85 ALA A CA 1
ATOM 662 C C . ALA A 1 85 ? -20.923 -1.818 3.913 1.00 88.94 85 ALA A C 1
ATOM 664 O O . ALA A 1 85 ? -21.499 -1.872 4.998 1.00 88.94 85 ALA A O 1
ATOM 665 N N . ILE A 1 86 ? -19.779 -1.151 3.744 1.00 89.00 86 ILE A N 1
ATOM 666 C CA . ILE A 1 86 ? -19.115 -0.391 4.818 1.00 89.00 86 ILE A CA 1
ATOM 667 C C . ILE A 1 86 ? -19.593 1.068 4.915 1.00 89.00 86 ILE A C 1
ATOM 669 O O . ILE A 1 86 ? -19.168 1.793 5.810 1.00 89.00 86 ILE A O 1
ATOM 673 N N . GLY A 1 87 ? -20.475 1.517 4.013 1.00 88.25 87 GLY A N 1
ATOM 674 C CA . GLY A 1 87 ? -21.060 2.862 4.036 1.00 88.25 87 GLY A CA 1
ATOM 675 C C . GLY A 1 87 ? -20.087 3.995 3.691 1.00 88.25 87 GLY A C 1
ATOM 676 O O . GLY A 1 87 ? -20.333 5.149 4.045 1.00 88.25 87 GLY A O 1
ATOM 677 N N . VAL A 1 88 ? -18.985 3.689 3.008 1.00 89.12 88 VAL A N 1
ATOM 678 C CA . VAL A 1 88 ? -17.957 4.670 2.648 1.00 89.12 88 VAL A CA 1
ATOM 679 C C . VAL A 1 88 ? -18.332 5.387 1.349 1.00 89.12 88 VAL A C 1
ATOM 681 O O . VAL A 1 88 ? -18.732 4.767 0.366 1.00 89.12 88 VAL A O 1
ATOM 684 N N . LYS A 1 89 ? -18.191 6.716 1.317 1.00 83.25 89 LYS A N 1
ATOM 685 C CA . LYS A 1 89 ? -18.490 7.521 0.121 1.00 83.25 89 LYS A CA 1
ATOM 686 C C . LYS A 1 89 ? -17.261 7.731 -0.763 1.00 83.25 89 LYS A C 1
ATOM 688 O O . LYS A 1 89 ? -17.375 7.632 -1.986 1.00 83.25 89 LYS A O 1
ATOM 693 N N . ASP A 1 90 ? -16.109 8.017 -0.158 1.00 85.56 90 ASP A N 1
ATOM 694 C CA . ASP A 1 90 ? -14.853 8.222 -0.877 1.00 85.56 90 ASP A CA 1
ATOM 695 C C . ASP A 1 90 ? -14.113 6.884 -1.068 1.00 85.56 90 ASP A C 1
ATOM 697 O O . ASP A 1 90 ? -13.868 6.188 -0.087 1.00 85.56 90 ASP A O 1
ATOM 701 N N . PRO A 1 91 ? -13.741 6.496 -2.302 1.00 82.88 91 PRO A N 1
ATOM 702 C CA . PRO A 1 91 ? -12.825 5.384 -2.564 1.00 82.88 91 PRO A CA 1
ATOM 703 C C . PRO A 1 91 ? -11.677 5.209 -1.556 1.00 82.88 91 PRO A C 1
ATOM 705 O O . PRO A 1 91 ? -11.450 4.093 -1.085 1.00 82.88 91 PRO A O 1
ATOM 708 N N . LEU A 1 92 ? -10.975 6.293 -1.214 1.00 85.88 92 LEU A N 1
ATOM 709 C CA . LEU A 1 92 ? -9.745 6.233 -0.419 1.00 85.88 92 LEU A CA 1
ATOM 710 C C . LEU A 1 92 ? -10.000 6.006 1.075 1.00 85.88 92 LEU A C 1
ATOM 712 O O . LEU A 1 92 ? -9.120 5.509 1.772 1.00 85.88 92 LEU A O 1
ATOM 716 N N . ASP A 1 93 ? -11.222 6.252 1.545 1.00 89.50 93 ASP A N 1
ATOM 717 C CA . ASP A 1 93 ? -11.627 5.981 2.927 1.00 89.50 93 ASP A CA 1
ATOM 718 C C . ASP A 1 93 ? -11.913 4.488 3.176 1.00 89.50 93 ASP A C 1
ATOM 720 O O . ASP A 1 93 ? -12.108 4.070 4.318 1.00 89.50 93 ASP A O 1
ATOM 724 N N . THR A 1 94 ? -11.902 3.653 2.129 1.00 90.94 94 THR A N 1
ATOM 725 C CA . THR A 1 94 ? -12.169 2.209 2.241 1.00 90.94 94 THR A CA 1
ATOM 726 C C . THR A 1 94 ? -11.148 1.511 3.141 1.00 90.94 94 THR A C 1
ATOM 728 O O . THR A 1 94 ? -11.521 0.702 3.986 1.00 90.94 94 THR A O 1
ATOM 731 N N . VAL A 1 95 ? -9.858 1.834 2.994 1.00 91.69 95 VAL A N 1
ATOM 732 C CA . VAL A 1 95 ? -8.778 1.203 3.773 1.00 91.69 95 VAL A CA 1
ATOM 733 C C . VAL A 1 95 ? -8.821 1.629 5.250 1.00 91.69 95 VAL A C 1
ATOM 735 O O . VAL A 1 95 ? -8.846 0.740 6.105 1.00 91.69 95 VAL A O 1
ATOM 738 N N . PRO A 1 96 ? -8.922 2.934 5.583 1.00 92.06 96 PRO A N 1
ATOM 739 C CA . PRO A 1 96 ? -9.144 3.391 6.957 1.00 92.06 96 PRO A CA 1
ATOM 740 C C . PRO A 1 96 ? -10.398 2.840 7.637 1.00 92.06 96 PRO A C 1
ATOM 742 O O . PRO A 1 96 ? -10.401 2.683 8.854 1.00 92.06 96 PRO A O 1
ATOM 745 N N . ALA A 1 97 ? -11.471 2.591 6.882 1.00 91.56 97 ALA A N 1
ATOM 746 C CA . ALA A 1 97 ? -12.721 2.076 7.437 1.00 91.56 97 ALA A CA 1
ATOM 747 C C . ALA A 1 97 ? -12.653 0.580 7.785 1.00 91.56 97 ALA A C 1
ATOM 749 O O . ALA A 1 97 ? -13.395 0.122 8.652 1.00 91.56 97 ALA A O 1
ATOM 750 N N . LEU A 1 98 ? -11.785 -0.177 7.107 1.00 89.38 98 LEU A N 1
ATOM 751 C CA . LEU A 1 98 ? -11.637 -1.623 7.288 1.00 89.38 98 LEU A CA 1
ATOM 752 C C . LEU A 1 98 ? -10.558 -1.997 8.306 1.00 89.38 98 LEU A C 1
ATOM 754 O O . LEU A 1 98 ? -10.714 -2.983 9.022 1.00 89.38 98 LEU A O 1
ATOM 758 N N . PHE A 1 99 ? -9.467 -1.234 8.359 1.00 92.12 99 PHE A N 1
ATOM 759 C CA . PHE A 1 99 ? -8.277 -1.584 9.129 1.00 92.12 99 PHE A CA 1
ATOM 760 C C . PHE A 1 99 ? -7.862 -0.448 10.063 1.00 92.12 99 PHE A C 1
ATOM 762 O O . PHE A 1 99 ? -7.919 0.732 9.708 1.00 92.12 99 PHE A O 1
ATOM 769 N N . ASP A 1 100 ? -7.391 -0.806 11.256 1.00 92.56 100 ASP A N 1
ATOM 770 C CA . ASP A 1 100 ? -6.840 0.159 12.202 1.00 92.56 100 ASP A CA 1
ATOM 771 C C . ASP A 1 100 ? -5.436 0.640 11.785 1.00 92.56 100 ASP A C 1
ATOM 773 O O . ASP A 1 100 ? -4.807 0.121 10.859 1.00 92.56 100 ASP A O 1
ATOM 777 N N . ILE A 1 101 ? -4.940 1.682 12.458 1.00 92.50 101 ILE A N 1
ATOM 778 C CA . ILE A 1 101 ? -3.653 2.311 12.122 1.00 92.50 101 ILE A CA 1
ATOM 779 C C . ILE A 1 101 ? -2.476 1.311 12.177 1.00 92.50 101 ILE A C 1
ATOM 781 O O . ILE A 1 101 ? -1.717 1.268 11.208 1.00 92.50 101 ILE A O 1
ATOM 785 N N . PRO A 1 102 ? -2.300 0.492 13.238 1.00 91.88 102 PRO A N 1
ATOM 786 C CA . PRO A 1 102 ? -1.201 -0.477 13.300 1.00 91.88 102 PRO A CA 1
ATOM 787 C C . PRO A 1 102 ? -1.256 -1.547 12.201 1.00 91.88 102 PRO A C 1
ATOM 789 O O . PRO A 1 102 ? -0.219 -1.916 11.641 1.00 91.88 102 PRO A O 1
ATOM 792 N N . THR A 1 103 ? -2.456 -2.032 11.866 1.00 92.56 103 THR A N 1
ATOM 793 C CA . THR A 1 103 ? -2.647 -3.010 10.786 1.00 92.56 103 THR A CA 1
ATOM 794 C C . THR A 1 103 ? -2.253 -2.398 9.449 1.00 92.56 103 THR A C 1
ATOM 796 O O . THR A 1 103 ? -1.494 -3.002 8.690 1.00 92.56 103 THR A O 1
ATOM 799 N N . ARG A 1 104 ? -2.694 -1.162 9.189 1.00 92.88 104 ARG A N 1
ATOM 800 C CA . ARG A 1 104 ? -2.356 -0.415 7.971 1.00 92.88 104 ARG A CA 1
ATOM 801 C C . ARG A 1 104 ? -0.859 -0.179 7.847 1.00 92.88 104 ARG A C 1
ATOM 803 O O . ARG A 1 104 ? -0.313 -0.445 6.786 1.00 92.88 104 ARG A O 1
ATOM 810 N N . ASP A 1 105 ? -0.186 0.249 8.911 1.00 91.94 105 ASP A N 1
ATOM 811 C CA . ASP A 1 105 ? 1.269 0.455 8.908 1.00 91.94 105 ASP A CA 1
ATOM 812 C C . ASP A 1 105 ? 2.031 -0.831 8.537 1.00 91.94 105 ASP A C 1
ATOM 814 O O . ASP A 1 105 ? 2.884 -0.829 7.646 1.00 91.94 105 ASP A O 1
ATOM 818 N N . THR A 1 106 ? 1.639 -1.960 9.135 1.00 92.56 106 THR A N 1
ATOM 819 C CA . THR A 1 106 ? 2.249 -3.269 8.856 1.00 92.56 106 THR A CA 1
ATOM 820 C C . THR A 1 106 ? 2.028 -3.696 7.402 1.00 92.56 106 THR A C 1
ATOM 822 O O . THR A 1 106 ? 2.989 -3.992 6.686 1.00 92.56 106 THR A O 1
ATOM 825 N N . MET A 1 107 ? 0.776 -3.656 6.933 1.00 93.44 107 MET A N 1
ATOM 826 C CA . MET A 1 107 ? 0.422 -3.984 5.548 1.00 93.44 107 MET A CA 1
ATOM 827 C C . MET A 1 107 ? 1.089 -3.040 4.544 1.00 93.44 107 MET A C 1
ATOM 829 O O . MET A 1 107 ? 1.490 -3.464 3.462 1.00 93.44 107 MET A O 1
ATOM 833 N N . GLY A 1 108 ? 1.232 -1.764 4.896 1.00 92.12 108 GLY A N 1
ATOM 834 C CA . GLY A 1 108 ? 1.933 -0.759 4.109 1.00 92.12 108 GLY A CA 1
ATOM 835 C C . GLY A 1 108 ? 3.414 -1.079 3.948 1.00 92.12 108 GLY A C 1
ATOM 836 O O . GLY A 1 108 ? 3.950 -0.980 2.844 1.00 92.12 108 GLY A O 1
ATOM 837 N N . GLY A 1 109 ? 4.068 -1.538 5.016 1.00 92.12 109 GLY A N 1
ATOM 838 C CA . GLY A 1 109 ? 5.440 -2.039 4.961 1.00 92.12 109 GLY A CA 1
ATOM 839 C C . GLY A 1 109 ? 5.595 -3.196 3.971 1.00 92.12 109 GLY A C 1
ATOM 840 O O . GLY A 1 109 ? 6.482 -3.161 3.116 1.00 92.12 109 GLY A O 1
ATOM 841 N N . ASP A 1 110 ? 4.705 -4.186 4.034 1.00 92.19 110 ASP A N 1
ATOM 842 C CA . ASP A 1 110 ? 4.712 -5.335 3.120 1.00 92.19 110 ASP A CA 1
ATOM 843 C C . ASP A 1 110 ? 4.392 -4.938 1.679 1.00 92.19 110 ASP A C 1
ATOM 845 O O . ASP A 1 110 ? 5.051 -5.400 0.743 1.00 92.19 110 ASP A O 1
ATOM 849 N N . LEU A 1 111 ? 3.452 -4.012 1.487 1.00 92.38 111 LEU A N 1
ATOM 850 C CA . LEU A 1 111 ? 3.150 -3.439 0.182 1.00 92.38 111 LEU A CA 1
ATOM 851 C C . LEU A 1 111 ? 4.385 -2.754 -0.413 1.00 92.38 111 LEU A C 1
ATOM 853 O O . LEU A 1 111 ? 4.736 -3.009 -1.562 1.00 92.38 111 LEU A O 1
ATOM 857 N N . PHE A 1 112 ? 5.072 -1.900 0.344 1.00 92.12 112 PHE A N 1
ATOM 858 C CA . PHE A 1 112 ? 6.249 -1.192 -0.158 1.00 92.12 112 PHE A CA 1
ATOM 859 C C . PHE A 1 112 ? 7.443 -2.119 -0.404 1.00 92.12 112 PHE A C 1
ATOM 861 O O . PHE A 1 112 ? 8.224 -1.853 -1.321 1.00 92.12 112 PHE A O 1
ATOM 868 N N . ARG A 1 113 ? 7.568 -3.233 0.328 1.00 91.56 113 ARG A N 1
ATOM 869 C CA . ARG A 1 113 ? 8.515 -4.313 -0.006 1.00 91.56 113 ARG A CA 1
ATOM 870 C C . ARG A 1 113 ? 8.140 -4.996 -1.319 1.00 91.56 113 ARG A C 1
ATOM 872 O O . ARG A 1 113 ? 8.994 -5.133 -2.190 1.00 91.56 113 ARG A O 1
ATOM 879 N N . PHE A 1 114 ? 6.866 -5.341 -1.506 1.00 89.69 114 PHE A N 1
ATOM 880 C CA . PHE A 1 114 ? 6.360 -5.932 -2.749 1.00 89.69 114 PHE A CA 1
ATOM 881 C C . PHE A 1 114 ? 6.565 -5.011 -3.965 1.00 89.69 114 PHE A C 1
ATOM 883 O O . PHE A 1 114 ? 6.951 -5.467 -5.044 1.00 89.69 114 PHE A O 1
ATOM 890 N N . LEU A 1 115 ? 6.356 -3.704 -3.789 1.00 88.19 115 LEU A N 1
ATOM 891 C CA . LEU A 1 115 ? 6.604 -2.689 -4.816 1.00 88.19 115 LEU A CA 1
ATOM 892 C C . LEU A 1 115 ? 8.101 -2.392 -5.024 1.00 88.19 115 LEU A C 1
ATOM 894 O O . LEU A 1 115 ? 8.454 -1.742 -6.008 1.00 88.19 115 LEU A O 1
ATOM 898 N N . GLY A 1 116 ? 8.979 -2.885 -4.145 1.00 88.38 116 GLY A N 1
ATOM 899 C CA . GLY A 1 116 ? 10.430 -2.707 -4.225 1.00 88.38 116 GLY A CA 1
ATOM 900 C C . GLY A 1 116 ? 10.931 -1.339 -3.751 1.00 88.38 116 GLY A C 1
ATOM 901 O O . GLY A 1 116 ? 12.047 -0.951 -4.085 1.00 88.38 116 GLY A O 1
ATOM 902 N N . PHE A 1 117 ? 10.129 -0.588 -2.993 1.00 88.81 117 PHE A N 1
ATOM 903 C CA . PHE A 1 117 ? 10.525 0.713 -2.432 1.00 88.81 117 PHE A CA 1
ATOM 904 C C . PHE A 1 117 ? 11.407 0.562 -1.189 1.00 88.81 117 PHE A C 1
ATOM 906 O O . PHE A 1 117 ? 12.184 1.457 -0.853 1.00 88.81 117 PHE A O 1
ATOM 913 N N . ILE A 1 118 ? 11.285 -0.574 -0.501 1.00 88.31 118 ILE A N 1
ATOM 914 C CA . ILE A 1 118 ? 12.035 -0.924 0.704 1.00 88.31 118 ILE A CA 1
ATOM 915 C C . ILE A 1 118 ? 12.648 -2.314 0.482 1.00 88.31 118 ILE A C 1
ATOM 917 O O . ILE A 1 118 ? 11.987 -3.167 -0.118 1.00 88.31 118 ILE A O 1
ATOM 921 N N . PRO A 1 119 ? 13.888 -2.575 0.938 1.00 81.06 119 PRO A N 1
ATOM 922 C CA . PRO A 1 119 ? 14.453 -3.921 0.900 1.00 81.06 119 PRO A CA 1
ATOM 923 C C . PRO A 1 119 ? 13.552 -4.916 1.644 1.00 81.06 119 PRO A C 1
ATOM 925 O O . PRO A 1 119 ? 13.040 -4.623 2.728 1.00 81.06 119 PRO A O 1
ATOM 928 N N . SER A 1 120 ? 13.369 -6.100 1.059 1.00 73.06 120 SER A N 1
ATOM 929 C CA . SER A 1 120 ? 12.673 -7.201 1.731 1.00 73.06 120 SER A CA 1
ATOM 930 C C . SER A 1 120 ? 13.506 -7.681 2.924 1.00 73.06 120 SER A C 1
ATOM 932 O O . SER A 1 120 ? 14.732 -7.727 2.841 1.00 73.06 120 SER A O 1
ATOM 934 N N . SER A 1 121 ? 12.858 -7.987 4.050 1.00 59.88 121 SER A N 1
ATOM 935 C CA . SER A 1 121 ? 13.531 -8.369 5.303 1.00 59.88 121 SER A CA 1
ATOM 936 C C . SER A 1 121 ? 13.936 -9.845 5.376 1.00 59.88 121 SER A C 1
ATOM 938 O O . SER A 1 121 ? 14.387 -10.289 6.427 1.00 59.88 121 SER A O 1
ATOM 940 N N . GLU A 1 122 ? 13.818 -10.593 4.282 1.00 47.66 122 GLU A N 1
ATOM 941 C CA . GLU A 1 122 ? 14.392 -11.931 4.167 1.00 47.66 122 GLU A CA 1
ATOM 942 C C . GLU A 1 122 ? 15.715 -11.846 3.409 1.00 47.66 122 GLU A C 1
ATOM 944 O O . GLU A 1 122 ? 15.799 -11.363 2.278 1.00 47.66 122 GLU A O 1
ATOM 949 N N . SER A 1 123 ? 16.775 -12.259 4.095 1.00 38.72 123 SER A N 1
ATOM 950 C CA . SER A 1 123 ? 18.110 -12.445 3.550 1.00 38.72 123 SER A CA 1
ATOM 951 C C . SER A 1 123 ? 18.061 -13.231 2.234 1.00 38.72 123 SER A C 1
ATOM 953 O O . SER A 1 123 ? 17.604 -14.362 2.221 1.00 38.72 123 SER A O 1
ATOM 955 N N . ALA A 1 124 ? 18.568 -12.624 1.160 1.00 48.16 124 ALA A N 1
ATOM 956 C CA . ALA A 1 124 ? 19.179 -13.264 -0.007 1.00 48.16 124 ALA A CA 1
ATOM 957 C C . ALA A 1 124 ? 18.692 -14.679 -0.403 1.00 48.16 124 ALA A C 1
ATOM 959 O O . ALA A 1 124 ? 19.407 -15.633 -0.131 1.00 48.16 124 ALA A O 1
ATOM 960 N N . GLU A 1 125 ? 17.614 -14.799 -1.189 1.00 37.44 125 GLU A N 1
ATOM 961 C CA . GLU A 1 125 ? 17.435 -15.929 -2.120 1.00 37.44 125 GLU A CA 1
ATOM 962 C C . GLU A 1 125 ? 16.795 -15.469 -3.450 1.00 37.44 125 GLU A C 1
ATOM 964 O O . GLU A 1 125 ? 15.631 -15.088 -3.521 1.00 37.44 125 GLU A O 1
ATOM 969 N N . GLY A 1 126 ? 17.619 -15.475 -4.506 1.00 35.88 126 GLY A N 1
ATOM 970 C CA . GLY A 1 126 ? 17.250 -15.927 -5.852 1.00 35.88 126 GLY A CA 1
ATOM 971 C C . GLY A 1 126 ? 16.252 -15.128 -6.701 1.00 35.88 126 GLY A C 1
ATOM 972 O O . GLY A 1 126 ? 15.181 -15.635 -7.007 1.00 35.88 126 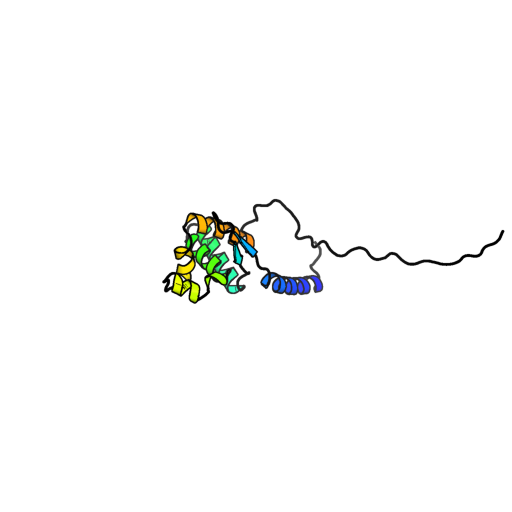GLY A O 1
ATOM 973 N N . ASP A 1 127 ? 16.682 -14.007 -7.295 1.00 35.69 127 ASP A N 1
ATOM 974 C CA . ASP A 1 127 ? 16.392 -13.789 -8.729 1.00 35.69 127 ASP A CA 1
ATOM 975 C C . ASP A 1 127 ? 17.464 -14.540 -9.534 1.00 35.69 127 ASP A C 1
ATOM 977 O O . ASP A 1 127 ? 18.352 -13.972 -10.164 1.00 35.69 127 ASP A O 1
ATOM 981 N N . ALA A 1 128 ? 17.458 -15.859 -9.387 1.00 39.88 128 ALA A N 1
ATOM 982 C CA . ALA A 1 128 ? 18.131 -16.782 -10.274 1.00 39.88 128 ALA A CA 1
ATOM 983 C C . ALA A 1 128 ? 17.037 -17.759 -10.674 1.00 39.88 128 ALA A C 1
ATOM 985 O O . ALA A 1 128 ? 16.653 -18.626 -9.895 1.00 39.88 128 ALA A O 1
ATOM 986 N N . GLY A 1 129 ? 16.461 -17.533 -11.854 1.00 35.88 129 GLY A N 1
ATOM 987 C CA . GLY A 1 129 ? 15.594 -18.513 -12.482 1.00 35.88 129 GLY A CA 1
ATOM 988 C C . GLY A 1 129 ? 16.384 -19.801 -12.667 1.00 35.88 129 GLY A C 1
ATOM 989 O O . GLY A 1 129 ? 17.235 -19.888 -13.549 1.00 35.88 129 GLY A O 1
ATOM 990 N N . GLU A 1 130 ? 16.121 -20.776 -11.812 1.00 38.88 130 GLU A N 1
ATOM 991 C CA . GLU A 1 130 ? 16.488 -22.162 -12.033 1.00 38.88 130 GLU A CA 1
ATOM 992 C C . GLU A 1 130 ? 15.294 -22.817 -12.722 1.00 38.88 130 GLU A C 1
ATOM 994 O O . GLU A 1 130 ? 14.240 -22.963 -12.117 1.00 38.88 130 GLU A O 1
ATOM 999 N N . ASP A 1 131 ? 15.429 -23.084 -14.022 1.00 38.03 131 ASP A N 1
ATOM 1000 C CA . ASP A 1 131 ? 14.939 -24.306 -14.670 1.00 38.03 131 ASP A CA 1
ATOM 1001 C C . ASP A 1 131 ? 15.224 -24.237 -16.180 1.00 38.03 131 ASP A C 1
ATOM 1003 O O . ASP A 1 131 ? 14.405 -23.815 -16.996 1.00 38.03 131 ASP A O 1
ATOM 1007 N N . ALA A 1 132 ? 16.411 -24.698 -16.565 1.00 37.06 132 ALA A N 1
ATOM 1008 C CA . ALA A 1 132 ? 16.608 -25.361 -17.846 1.00 37.06 132 ALA A CA 1
ATOM 1009 C C . ALA A 1 132 ? 17.585 -26.510 -17.607 1.00 37.06 132 ALA A C 1
ATOM 1011 O O . ALA A 1 132 ? 18.799 -26.324 -17.532 1.00 37.06 132 ALA A O 1
ATOM 1012 N N . LYS A 1 133 ? 17.003 -27.692 -17.398 1.00 36.97 133 LYS A N 1
ATOM 1013 C CA . LYS A 1 133 ? 17.710 -28.963 -17.318 1.00 36.97 133 LYS A CA 1
ATOM 1014 C C . LYS A 1 133 ? 18.559 -29.183 -18.568 1.00 36.97 133 LYS A C 1
ATOM 1016 O O . LYS A 1 133 ? 18.102 -28.974 -19.688 1.00 36.97 133 LYS A O 1
ATOM 1021 N N . ASP A 1 134 ? 19.769 -29.637 -18.287 1.00 35.22 134 ASP A N 1
ATOM 1022 C CA . ASP A 1 134 ? 20.696 -30.363 -19.142 1.00 35.22 134 ASP A CA 1
ATOM 1023 C C . ASP A 1 134 ? 19.968 -31.391 -20.033 1.00 35.22 134 ASP A C 1
ATOM 1025 O O . ASP A 1 134 ? 19.272 -32.270 -19.522 1.00 35.22 134 ASP A O 1
ATOM 1029 N N . ASP A 1 135 ? 20.117 -31.264 -21.353 1.00 41.88 135 ASP A N 1
ATOM 1030 C CA . ASP A 1 135 ? 19.921 -32.359 -22.308 1.00 41.88 135 ASP A CA 1
ATOM 1031 C C . ASP A 1 135 ? 20.871 -32.159 -23.497 1.00 41.88 135 ASP A C 1
ATOM 1033 O O . ASP A 1 135 ? 20.555 -31.532 -24.507 1.00 41.88 135 ASP A O 1
ATOM 1037 N N . SER A 1 136 ? 22.091 -32.664 -23.339 1.00 36.66 136 SER A N 1
ATOM 1038 C CA . SER A 1 136 ? 22.930 -33.068 -24.465 1.00 36.66 136 SER A CA 1
ATOM 1039 C C . SER A 1 136 ? 23.703 -34.324 -24.072 1.00 36.66 136 SER A C 1
ATOM 1041 O O . SER A 1 136 ? 24.921 -34.309 -23.894 1.00 36.66 136 SER A O 1
ATOM 1043 N N . GLY A 1 137 ? 22.967 -35.423 -23.898 1.00 36.59 137 GLY A N 1
ATOM 1044 C CA . GLY A 1 137 ? 23.519 -36.759 -24.073 1.00 36.59 137 GLY A CA 1
ATOM 1045 C C . GLY A 1 137 ? 23.613 -37.036 -25.568 1.00 36.59 137 GLY A C 1
ATOM 1046 O O . GLY A 1 137 ? 22.630 -37.432 -26.183 1.00 36.59 137 GLY A O 1
ATOM 1047 N N . GLU A 1 138 ? 24.774 -36.779 -26.166 1.00 38.69 138 GLU A N 1
ATOM 1048 C CA . GLU A 1 138 ? 25.044 -37.179 -27.546 1.00 38.69 138 GLU A CA 1
ATOM 1049 C C . GLU A 1 138 ? 25.085 -38.713 -27.636 1.00 38.69 138 GLU A C 1
ATOM 1051 O O . GLU A 1 138 ? 25.973 -39.378 -27.096 1.00 38.69 138 GLU A O 1
ATOM 1056 N N . ASP A 1 139 ? 24.082 -39.254 -28.325 1.00 42.62 139 ASP A N 1
ATOM 1057 C CA . ASP A 1 139 ? 24.049 -40.578 -28.931 1.00 42.62 139 ASP A CA 1
ATOM 1058 C C . ASP A 1 139 ? 25.346 -40.885 -29.696 1.00 42.62 139 ASP A C 1
ATOM 1060 O O . ASP A 1 139 ? 25.598 -40.317 -30.759 1.00 42.62 139 ASP A O 1
ATOM 1064 N N . VAL A 1 140 ? 26.109 -41.883 -29.240 1.00 39.84 140 VAL A N 1
ATOM 1065 C CA . VAL A 1 140 ? 26.916 -42.712 -30.146 1.00 39.84 140 VAL A CA 1
ATOM 1066 C C . VAL A 1 140 ? 26.801 -44.181 -29.740 1.00 39.84 140 VAL A C 1
ATOM 1068 O O . VAL A 1 140 ? 27.541 -44.701 -28.908 1.00 39.84 140 VAL A O 1
ATOM 1071 N N . ALA A 1 141 ? 25.884 -44.876 -30.399 1.00 44.94 141 ALA A N 1
ATOM 1072 C CA . ALA A 1 141 ? 26.010 -46.287 -30.747 1.00 44.94 141 ALA A CA 1
ATOM 1073 C C . ALA A 1 141 ? 25.713 -46.398 -32.258 1.00 44.94 141 ALA A C 1
ATOM 1075 O O . ALA A 1 141 ? 25.062 -45.494 -32.786 1.00 44.94 141 ALA A O 1
ATOM 1076 N N . PRO A 1 142 ? 26.096 -47.470 -32.976 1.00 53.88 142 PRO A N 1
ATOM 1077 C CA . PRO A 1 142 ? 26.654 -48.742 -32.507 1.00 53.88 142 PRO A CA 1
ATOM 1078 C C . PRO A 1 142 ? 27.888 -49.200 -33.322 1.00 53.88 142 PRO A C 1
ATOM 1080 O O . PRO A 1 142 ? 28.172 -48.661 -34.379 1.00 53.88 142 PRO A O 1
ATOM 1083 N N . GLU A 1 143 ? 28.588 -50.249 -32.886 1.00 37.56 143 GLU A N 1
ATOM 1084 C CA . GLU A 1 143 ? 28.829 -51.419 -33.751 1.00 37.56 143 GLU A CA 1
ATOM 1085 C C . GLU A 1 143 ? 29.446 -52.575 -32.953 1.00 37.56 143 GLU A C 1
ATOM 1087 O O . GLU A 1 143 ? 30.548 -52.518 -32.414 1.00 37.56 143 GLU A O 1
ATOM 1092 N N . ASN A 1 144 ? 28.669 -53.650 -32.888 1.00 47.62 144 ASN A N 1
ATOM 1093 C CA . ASN A 1 144 ? 29.105 -54.999 -32.563 1.00 47.62 144 ASN A CA 1
ATOM 1094 C C . ASN A 1 144 ? 29.698 -55.603 -33.851 1.00 47.62 144 ASN A C 1
ATOM 1096 O O . ASN A 1 144 ? 29.121 -55.398 -34.920 1.00 47.62 144 ASN A O 1
ATOM 1100 N N . PRO A 1 145 ? 30.754 -56.427 -33.781 1.00 49.56 145 PRO A N 1
ATOM 1101 C CA . PRO A 1 145 ? 30.451 -57.829 -34.039 1.00 49.56 145 PRO A CA 1
ATOM 1102 C C . PRO A 1 145 ? 31.206 -58.810 -33.137 1.00 49.56 145 PRO A C 1
ATOM 1104 O O . PRO A 1 145 ? 32.420 -58.770 -32.956 1.00 49.56 145 PRO A O 1
ATOM 1107 N N . ALA A 1 146 ? 30.423 -59.774 -32.665 1.00 50.56 146 ALA A N 1
ATOM 1108 C CA . ALA A 1 146 ? 30.810 -61.064 -32.138 1.00 50.56 146 ALA A CA 1
ATOM 1109 C C . ALA A 1 146 ? 31.952 -61.733 -32.921 1.00 50.56 146 ALA A C 1
ATOM 1111 O O . ALA A 1 146 ? 31.926 -61.755 -34.153 1.00 50.56 146 ALA A O 1
ATOM 1112 N N . LYS A 1 147 ? 32.835 -62.435 -32.198 1.00 44.88 147 LYS A N 1
ATOM 1113 C CA . LYS A 1 147 ? 33.069 -63.881 -32.376 1.00 44.88 147 LYS A CA 1
ATOM 1114 C C . LYS A 1 147 ? 34.094 -64.418 -31.367 1.00 44.88 147 LYS A C 1
ATOM 1116 O O . LYS A 1 147 ? 35.254 -64.040 -31.412 1.00 44.88 147 LYS A O 1
ATOM 1121 N N . ASN A 1 148 ? 33.581 -65.335 -30.545 1.00 41.97 148 ASN A N 1
ATOM 1122 C CA . ASN A 1 148 ? 34.154 -66.627 -30.154 1.00 41.97 148 ASN A CA 1
ATOM 1123 C C . ASN A 1 148 ? 35.570 -66.681 -29.564 1.00 41.97 148 ASN A C 1
ATOM 1125 O O . ASN A 1 148 ? 36.535 -66.759 -30.353 1.00 41.97 148 ASN A O 1
#

pLDDT: mean 76.82, std 19.08, range [35.22, 93.5]

Organism: NCBI:txid1203606

Foldseek 3Di:
DDDQDPVNVVVVVVVVVVQQVDWDWQDQPPDPDTFTFGAADPVVLVVLLVQCVCVVVVNHDLLLSLLSLCLRGGVVLQDVVQCVVLVHDDSSCSDVSPDPPVRSVSSSVVSCCSSVSDPDPDPDDDPPDDDDDDDDPDDDDDDDDDDD

Sequence (148 aa):
MAQISFDALVAKRAQREADRLKVGKIPVPGTEDYLLCRKPTEGKMMDLYGRFQAARSGTGDILQVVDDGLYHCCEQLQDPKLREAIGVKDPLDTVPALFDIPTRDTMGGDLFRFLGFIPSSESAEGDAGEDAKDDSGEDVAPENPAKN